Protein AF-A0A965X5H3-F1 (afdb_monomer_lite)

Foldseek 3Di:
DPPDDWAWDADPPPRHGFGTKDQCDDVVVPSIDDDGDPVVDDDDDLVCCVVVPNPVCNVVDDDDVDPD

pLDDT: mean 90.83, std 13.71, range [39.75, 98.12]

Radius of gyration: 15.22 Å; chains: 1; bounding box: 31×22×43 Å

Structure (mmCIF, N/CA/C/O backbone):
data_AF-A0A965X5H3-F1
#
_entry.id   AF-A0A965X5H3-F1
#
loop_
_atom_site.group_PDB
_atom_site.id
_atom_site.type_symbol
_atom_site.label_atom_id
_atom_site.label_alt_id
_atom_site.label_comp_id
_atom_site.label_asym_id
_atom_site.label_entity_id
_atom_site.label_seq_id
_atom_site.pdbx_PDB_ins_code
_atom_site.Cartn_x
_atom_site.Cartn_y
_atom_site.Cartn_z
_atom_site.occupancy
_atom_site.B_iso_or_equiv
_atom_site.auth_seq_id
_atom_site.auth_comp_id
_atom_site.auth_asym_id
_atom_site.auth_atom_id
_atom_site.pdbx_PDB_model_num
ATOM 1 N N . SER A 1 1 ? 3.015 5.535 -21.533 1.00 60.47 1 SER A N 1
ATOM 2 C CA . SER A 1 1 ? 4.322 5.143 -20.960 1.00 60.47 1 SER A CA 1
ATOM 3 C C . SER A 1 1 ? 5.457 5.764 -21.753 1.00 60.47 1 SER A C 1
ATOM 5 O O . SER A 1 1 ? 5.356 5.822 -22.968 1.00 60.47 1 SER A O 1
ATOM 7 N N . LEU A 1 2 ? 6.518 6.238 -21.092 1.00 67.44 2 LEU A N 1
ATOM 8 C CA . LEU A 1 2 ? 7.655 6.940 -21.720 1.00 67.44 2 LEU A CA 1
ATOM 9 C C . LEU A 1 2 ? 8.639 5.985 -22.443 1.00 67.44 2 LEU A C 1
ATOM 11 O O . LEU A 1 2 ? 9.844 6.064 -22.232 1.00 67.44 2 LEU A O 1
ATOM 15 N N . GLY A 1 3 ? 8.142 5.020 -23.222 1.00 66.94 3 GLY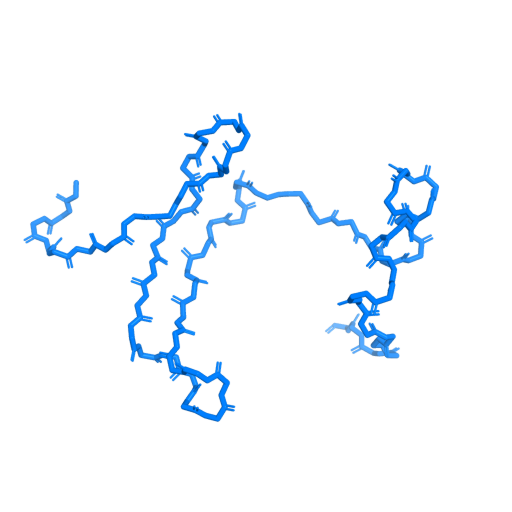 A N 1
ATOM 16 C CA . GLY A 1 3 ? 8.974 4.094 -24.014 1.00 66.94 3 GLY A CA 1
ATOM 17 C C . GLY A 1 3 ? 9.815 3.075 -23.226 1.00 66.94 3 GLY A C 1
ATOM 18 O O . GLY A 1 3 ? 10.525 2.281 -23.831 1.00 66.94 3 GLY A O 1
ATOM 19 N N . ARG A 1 4 ? 9.740 3.059 -21.889 1.00 79.38 4 ARG A N 1
ATOM 20 C CA . ARG A 1 4 ? 10.393 2.056 -21.029 1.00 79.38 4 ARG A CA 1
ATOM 21 C C . ARG A 1 4 ? 9.396 0.982 -20.601 1.00 79.38 4 ARG A C 1
ATOM 23 O O . ARG A 1 4 ? 8.268 1.314 -20.228 1.00 79.38 4 ARG A O 1
ATOM 30 N N . VAL A 1 5 ? 9.834 -0.278 -20.606 1.00 83.62 5 VAL A N 1
ATOM 31 C CA . VAL A 1 5 ? 9.072 -1.403 -20.044 1.00 83.62 5 VAL A CA 1
ATOM 32 C C . VAL A 1 5 ? 9.008 -1.229 -18.528 1.00 83.62 5 VAL A C 1
ATOM 34 O O . VAL A 1 5 ? 10.034 -1.063 -17.872 1.00 83.62 5 VAL A O 1
ATOM 37 N N . ARG A 1 6 ? 7.794 -1.192 -17.979 1.00 92.69 6 ARG A N 1
ATOM 38 C CA . ARG A 1 6 ? 7.516 -1.090 -16.541 1.00 92.69 6 ARG A CA 1
ATOM 39 C C . ARG A 1 6 ? 6.275 -1.915 -16.232 1.00 92.69 6 ARG A C 1
ATOM 41 O O . ARG A 1 6 ? 5.385 -1.994 -17.076 1.00 92.69 6 ARG A O 1
ATOM 48 N N . THR A 1 7 ? 6.191 -2.435 -15.016 1.00 96.19 7 THR A N 1
ATOM 49 C CA . THR A 1 7 ? 5.008 -3.154 -14.536 1.00 96.19 7 THR A CA 1
ATOM 50 C C . THR A 1 7 ? 4.108 -2.185 -13.779 1.00 96.19 7 THR A C 1
ATOM 52 O O . THR A 1 7 ? 4.507 -1.634 -12.751 1.00 96.19 7 THR A O 1
ATOM 55 N N . GLU A 1 8 ? 2.920 -1.921 -14.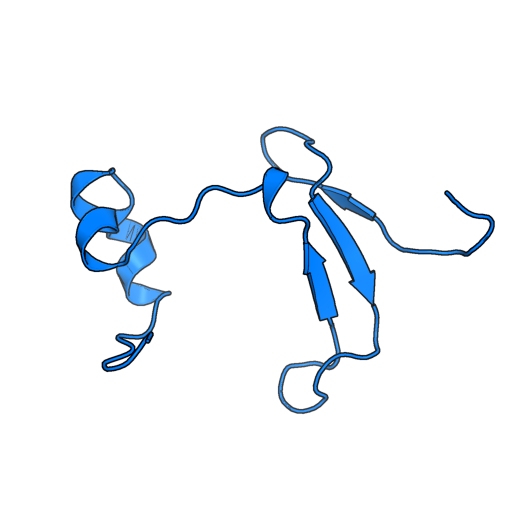322 1.00 97.00 8 GLU A N 1
ATOM 56 C CA . GLU A 1 8 ? 1.909 -1.068 -13.691 1.00 97.00 8 GLU A CA 1
ATOM 57 C C . GLU A 1 8 ? 1.278 -1.762 -12.475 1.00 97.00 8 GLU A C 1
ATOM 59 O O . GLU A 1 8 ? 1.065 -2.972 -12.477 1.00 97.00 8 GLU A O 1
ATOM 64 N N . VAL A 1 9 ? 0.951 -0.977 -11.446 1.00 97.75 9 VAL A N 1
ATOM 65 C CA . VAL A 1 9 ? 0.203 -1.419 -10.265 1.00 97.75 9 VAL A CA 1
ATOM 66 C C . VAL A 1 9 ? -1.121 -0.657 -10.196 1.00 97.75 9 VAL A C 1
ATOM 68 O O . VAL A 1 9 ? -1.140 0.577 -10.255 1.00 97.75 9 VAL A O 1
ATOM 71 N N . ARG A 1 10 ? -2.227 -1.394 -10.047 1.00 98.12 10 ARG A N 1
ATOM 72 C CA . ARG A 1 10 ? -3.599 -0.866 -9.970 1.00 98.12 10 ARG A CA 1
ATOM 73 C C . ARG A 1 10 ? -4.316 -1.418 -8.740 1.00 98.12 10 ARG A C 1
ATOM 75 O O . ARG A 1 10 ? -3.952 -2.478 -8.227 1.00 98.12 10 ARG A O 1
ATOM 82 N N . SER A 1 11 ? -5.314 -0.695 -8.236 1.00 97.50 11 SER A N 1
ATOM 83 C CA . SER A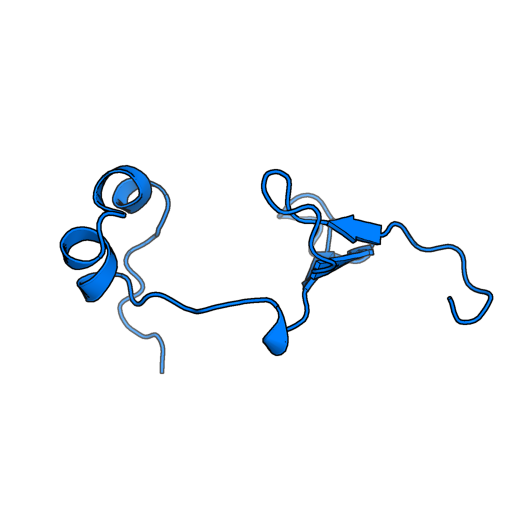 1 11 ? -6.094 -1.156 -7.084 1.00 97.50 11 SER A CA 1
ATOM 84 C C . SER A 1 11 ? -7.031 -2.297 -7.481 1.00 97.50 11 SER A C 1
ATOM 86 O O . SER A 1 11 ? -7.703 -2.240 -8.504 1.00 97.50 11 SER A O 1
ATOM 88 N N . ARG A 1 12 ? -7.115 -3.345 -6.655 1.00 97.56 12 ARG A N 1
ATOM 89 C CA . ARG A 1 12 ? -7.927 -4.531 -6.978 1.00 97.56 12 ARG A CA 1
ATOM 90 C C . ARG A 1 12 ? -9.423 -4.229 -7.110 1.00 97.56 12 ARG A C 1
ATOM 92 O O . ARG A 1 12 ? -10.090 -4.833 -7.936 1.00 97.56 12 ARG A O 1
ATOM 99 N N . VAL A 1 13 ? -9.958 -3.362 -6.248 1.00 97.19 13 VAL A N 1
ATOM 100 C CA . VAL A 1 13 ? -11.409 -3.111 -6.162 1.00 97.19 13 VAL A CA 1
ATOM 101 C C . VAL A 1 13 ? -11.860 -2.030 -7.143 1.00 97.19 13 VAL A C 1
ATOM 103 O O . VAL A 1 13 ? -12.897 -2.183 -7.774 1.00 97.19 13 VAL A O 1
ATOM 106 N N . GLY A 1 14 ? -11.100 -0.938 -7.259 1.00 94.75 14 GLY A N 1
ATOM 107 C CA . GLY A 1 14 ? -11.485 0.221 -8.070 1.00 94.75 14 GLY A CA 1
ATOM 108 C C . GLY A 1 14 ? -10.776 0.324 -9.418 1.00 94.75 14 GLY A C 1
ATOM 109 O O . GLY A 1 14 ? -11.051 1.264 -10.152 1.00 94.75 14 GLY A O 1
ATOM 110 N N . ASP A 1 15 ? -9.830 -0.574 -9.714 1.00 96.19 15 ASP A N 1
ATOM 111 C CA . ASP A 1 15 ? -8.984 -0.546 -10.917 1.00 96.19 15 ASP A CA 1
ATOM 112 C C . ASP A 1 15 ? -8.270 0.809 -11.141 1.00 96.19 15 ASP A C 1
ATOM 114 O O . ASP A 1 15 ? -7.901 1.199 -12.251 1.00 96.19 15 ASP A O 1
ATOM 118 N N . ALA A 1 16 ? -8.067 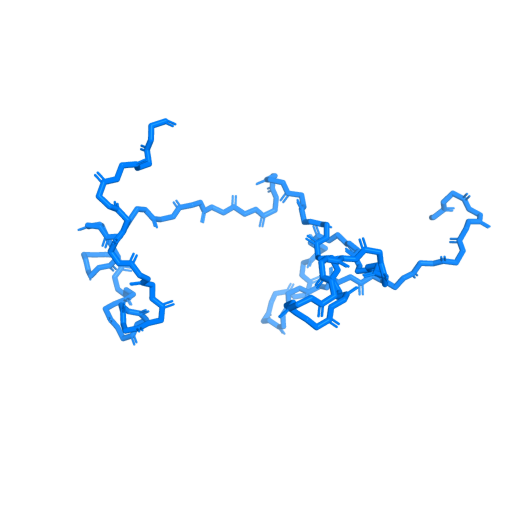1.566 -10.061 1.00 97.00 16 ALA A N 1
ATOM 119 C CA . ALA A 1 16 ? -7.443 2.880 -10.113 1.00 97.00 16 ALA A CA 1
ATOM 120 C C . ALA A 1 16 ? -5.932 2.729 -10.299 1.00 97.00 16 ALA A C 1
ATOM 122 O O . ALA A 1 16 ? -5.308 1.874 -9.664 1.00 97.00 16 ALA A O 1
ATOM 123 N N . HIS A 1 17 ? -5.337 3.578 -11.140 1.00 97.38 17 HIS A N 1
ATOM 124 C CA . HIS A 1 17 ? -3.885 3.644 -11.276 1.00 97.38 17 HIS A CA 1
ATOM 125 C C . HIS A 1 17 ? -3.248 4.059 -9.946 1.00 97.38 17 HIS A C 1
ATOM 127 O O . HIS A 1 17 ? -3.608 5.092 -9.382 1.00 97.38 17 HIS A O 1
ATOM 133 N N . LEU A 1 18 ? -2.282 3.270 -9.474 1.00 98.12 18 LEU A N 1
ATOM 134 C CA . LEU A 1 18 ? -1.524 3.564 -8.257 1.00 98.12 18 LEU A CA 1
ATOM 135 C C . LEU A 1 18 ? -0.086 3.969 -8.585 1.00 98.12 18 LEU A C 1
ATOM 137 O O . LEU A 1 18 ? 0.458 4.901 -7.992 1.00 98.12 18 LEU A O 1
ATOM 141 N N . GLY A 1 19 ? 0.542 3.268 -9.529 1.00 97.19 19 GLY A N 1
ATOM 142 C CA . GLY A 1 19 ? 1.920 3.528 -9.915 1.00 97.19 19 GLY A CA 1
ATOM 143 C C . GLY A 1 19 ? 2.572 2.328 -10.587 1.00 97.19 19 GLY A C 1
ATOM 144 O O . GLY A 1 19 ? 1.987 1.713 -11.476 1.00 97.19 19 GLY A O 1
ATOM 145 N N . HIS A 1 20 ? 3.808 2.022 -10.196 1.00 97.62 20 HIS A N 1
ATOM 146 C CA . HIS A 1 20 ? 4.610 0.956 -10.804 1.00 97.62 20 HIS A CA 1
ATOM 147 C C . HIS A 1 20 ? 5.409 0.186 -9.747 1.00 97.62 20 HIS A C 1
ATOM 149 O O . HIS A 1 20 ? 5.718 0.724 -8.682 1.00 97.62 20 HIS A O 1
ATOM 155 N N . VAL A 1 21 ? 5.788 -1.050 -10.064 1.00 97.19 21 VAL A N 1
ATOM 156 C CA . VAL A 1 21 ? 6.695 -1.872 -9.249 1.00 97.19 21 VAL A CA 1
ATOM 157 C C . VAL A 1 21 ? 8.042 -2.058 -9.953 1.00 97.19 21 VAL A C 1
ATOM 159 O O . VAL A 1 21 ? 8.099 -2.176 -11.178 1.00 97.19 21 VAL A O 1
ATOM 162 N N . PHE A 1 22 ? 9.120 -2.060 -9.168 1.00 96.38 22 PHE A N 1
ATOM 163 C CA . PHE A 1 22 ? 10.505 -2.224 -9.615 1.00 96.38 22 PHE A CA 1
ATOM 164 C C . PHE A 1 22 ? 11.234 -3.280 -8.769 1.00 96.38 22 PHE A C 1
ATOM 166 O O . PHE A 1 22 ? 10.885 -3.484 -7.608 1.00 96.38 22 PHE A O 1
ATOM 173 N N . GLU A 1 23 ? 12.267 -3.914 -9.325 1.00 96.31 23 GLU A N 1
ATOM 174 C CA . GLU A 1 23 ? 13.104 -4.934 -8.653 1.00 96.31 23 GLU A CA 1
ATOM 175 C C . GLU A 1 23 ? 14.358 -4.338 -7.975 1.00 96.31 23 GLU A C 1
ATOM 177 O O . GLU A 1 23 ? 15.333 -5.032 -7.690 1.00 96.31 23 GLU A O 1
ATOM 182 N N . ASP A 1 24 ? 14.352 -3.025 -7.732 1.00 96.31 24 ASP A N 1
ATOM 183 C CA . ASP A 1 24 ? 15.441 -2.259 -7.110 1.00 96.31 24 ASP A CA 1
ATOM 184 C C . ASP A 1 24 ? 15.176 -1.944 -5.623 1.00 96.31 24 ASP A C 1
ATOM 186 O O . ASP A 1 24 ? 15.766 -1.028 -5.048 1.00 96.31 24 ASP A O 1
ATOM 190 N N . GLY A 1 25 ? 14.261 -2.683 -4.992 1.00 96.00 25 GLY A N 1
ATOM 191 C CA . GLY A 1 25 ? 13.926 -2.528 -3.582 1.00 96.00 25 GLY A CA 1
ATOM 192 C C . GLY A 1 25 ? 14.962 -3.148 -2.634 1.00 96.00 25 GLY A C 1
ATOM 193 O O . GLY A 1 25 ? 15.856 -3.891 -3.049 1.00 96.00 25 GLY A O 1
ATOM 194 N N . PRO A 1 26 ? 14.847 -2.895 -1.317 1.00 96.06 26 PRO A N 1
ATOM 195 C CA . PRO A 1 26 ? 15.733 -3.494 -0.323 1.00 96.06 26 PRO A CA 1
ATOM 196 C C . PRO A 1 26 ? 15.674 -5.026 -0.356 1.00 96.06 26 PRO A C 1
ATOM 198 O O . PRO A 1 26 ? 14.627 -5.623 -0.098 1.00 96.06 26 PRO A O 1
ATOM 201 N N . ARG A 1 27 ? 16.815 -5.678 -0.620 1.00 96.12 27 ARG A N 1
ATOM 202 C CA . ARG A 1 27 ? 16.906 -7.148 -0.729 1.00 96.12 27 ARG A CA 1
ATOM 203 C C . ARG A 1 27 ? 16.429 -7.874 0.529 1.00 96.12 27 ARG A C 1
ATOM 205 O O . ARG A 1 27 ? 15.715 -8.861 0.419 1.00 96.12 27 ARG A O 1
ATOM 212 N N . ALA A 1 28 ? 16.742 -7.334 1.709 1.00 96.75 28 ALA A N 1
ATOM 213 C CA . ALA A 1 28 ? 16.296 -7.879 2.995 1.00 96.75 28 ALA A CA 1
ATOM 214 C C . ALA A 1 28 ? 14.762 -7.892 3.168 1.00 96.75 28 ALA A C 1
ATOM 216 O O . ALA A 1 28 ? 14.257 -8.595 4.033 1.00 96.75 28 ALA A O 1
ATOM 217 N N . ARG A 1 29 ? 14.019 -7.133 2.346 1.00 93.81 29 ARG A N 1
ATOM 218 C CA . ARG A 1 29 ? 12.548 -7.068 2.346 1.00 93.81 29 ARG A CA 1
ATOM 219 C C . ARG A 1 29 ? 11.920 -7.654 1.074 1.00 93.81 29 ARG A C 1
ATOM 221 O O . ARG A 1 29 ? 10.795 -7.310 0.734 1.00 93.81 29 ARG A O 1
ATOM 228 N N . GLY A 1 30 ? 12.654 -8.500 0.347 1.00 96.69 30 GLY A N 1
ATOM 229 C CA . GLY A 1 30 ? 12.174 -9.171 -0.869 1.00 96.69 30 GLY A CA 1
ATOM 230 C C . GLY A 1 30 ? 12.547 -8.490 -2.189 1.00 96.69 30 GLY A C 1
ATOM 231 O O . GLY A 1 30 ? 12.183 -8.992 -3.244 1.00 96.69 30 GLY A O 1
ATOM 232 N N . GLY A 1 31 ? 13.282 -7.371 -2.167 1.00 96.25 31 GLY A N 1
ATOM 233 C CA . GLY A 1 31 ? 13.857 -6.763 -3.377 1.00 96.25 31 GLY A CA 1
ATOM 234 C C . GLY A 1 31 ? 12.887 -5.973 -4.263 1.00 96.25 31 GLY A C 1
ATOM 235 O O . GLY A 1 31 ? 13.318 -5.377 -5.243 1.00 96.25 31 GLY A O 1
ATOM 236 N N . LEU A 1 32 ? 11.599 -5.906 -3.921 1.00 97.75 32 LEU A N 1
ATOM 237 C CA . LEU A 1 32 ? 10.608 -5.141 -4.682 1.00 97.75 32 LEU A CA 1
ATOM 238 C C . LEU A 1 32 ? 10.394 -3.742 -4.096 1.00 97.75 32 LEU A C 1
ATOM 240 O O . LEU A 1 32 ? 10.314 -3.560 -2.879 1.00 97.75 32 LEU A O 1
ATOM 244 N N . ARG A 1 33 ? 10.246 -2.749 -4.973 1.00 97.56 33 ARG A N 1
ATOM 245 C CA . ARG A 1 33 ? 9.880 -1.374 -4.626 1.00 97.56 33 ARG A CA 1
ATOM 246 C C . ARG A 1 33 ? 8.580 -0.989 -5.316 1.00 97.56 33 ARG A C 1
ATOM 248 O O . ARG A 1 33 ? 8.533 -0.804 -6.531 1.00 97.56 33 ARG A O 1
ATOM 255 N N . TYR A 1 34 ? 7.535 -0.812 -4.516 1.00 97.38 34 TYR A N 1
ATOM 256 C CA . TYR A 1 34 ? 6.243 -0.303 -4.965 1.00 97.38 34 TYR A CA 1
ATOM 257 C C . TYR A 1 34 ? 6.275 1.227 -4.961 1.00 97.38 34 TYR A C 1
ATOM 259 O O . TYR A 1 34 ? 6.247 1.864 -3.911 1.00 97.38 34 TYR A O 1
ATOM 267 N N . CYS A 1 35 ? 6.383 1.824 -6.146 1.00 97.06 35 CYS A N 1
ATOM 268 C CA . CYS A 1 35 ? 6.384 3.269 -6.332 1.00 97.06 35 CYS A CA 1
ATOM 269 C C . CYS A 1 35 ? 4.949 3.739 -6.585 1.00 97.06 35 CYS A C 1
ATOM 271 O O . CYS A 1 35 ? 4.452 3.638 -7.708 1.00 97.06 35 CYS A O 1
ATOM 273 N N . ILE A 1 36 ? 4.293 4.214 -5.524 1.00 98.00 36 ILE A N 1
ATOM 274 C CA . ILE A 1 36 ? 2.875 4.587 -5.515 1.00 98.00 36 ILE A CA 1
ATOM 275 C C . ILE A 1 36 ? 2.723 6.107 -5.417 1.00 98.00 36 ILE A C 1
ATOM 277 O O . ILE A 1 36 ? 3.445 6.769 -4.673 1.00 98.00 36 ILE A O 1
ATOM 281 N N . ASN A 1 37 ? 1.793 6.669 -6.182 1.00 97.31 37 ASN A N 1
ATOM 282 C CA . ASN A 1 37 ? 1.525 8.099 -6.197 1.00 97.31 37 ASN A CA 1
ATOM 283 C C . ASN A 1 37 ? 0.716 8.528 -4.961 1.00 97.31 37 ASN A C 1
ATOM 285 O O . ASN A 1 37 ? -0.315 7.932 -4.654 1.00 97.31 37 ASN A O 1
ATOM 289 N N . SER A 1 38 ? 1.126 9.603 -4.286 1.00 97.19 38 SER A N 1
ATOM 290 C CA . SER A 1 38 ? 0.423 10.106 -3.098 1.00 97.19 38 SER A CA 1
ATOM 291 C C . SER A 1 38 ? -0.997 10.598 -3.391 1.00 97.19 38 SER A C 1
ATOM 293 O O . SER A 1 38 ? -1.880 10.374 -2.575 1.00 97.19 38 SER A O 1
ATOM 295 N N . ALA A 1 39 ? -1.256 11.187 -4.562 1.00 97.38 39 ALA A N 1
ATOM 296 C CA . ALA A 1 39 ? -2.596 11.626 -4.958 1.00 97.38 39 ALA A CA 1
ATOM 297 C C . ALA A 1 39 ? -3.566 10.455 -5.204 1.00 97.38 39 ALA A C 1
ATOM 299 O O . ALA A 1 39 ? -4.774 10.665 -5.258 1.00 97.38 39 ALA A O 1
ATOM 300 N N . SER A 1 40 ? -3.054 9.225 -5.330 1.00 97.06 40 SER A N 1
ATOM 301 C CA . SER A 1 40 ? -3.874 8.009 -5.421 1.00 97.06 40 SER A CA 1
ATOM 302 C C . SER A 1 40 ? -4.212 7.390 -4.058 1.00 97.06 40 SER A C 1
ATOM 304 O O . SER A 1 40 ? -4.932 6.394 -4.001 1.00 97.06 40 SER A O 1
ATOM 306 N N . LEU A 1 41 ? -3.704 7.960 -2.957 1.00 97.50 41 LEU A N 1
ATOM 307 C CA . LEU A 1 41 ? -3.836 7.418 -1.608 1.00 97.50 41 LEU A CA 1
ATOM 308 C C . LEU A 1 41 ? -4.461 8.431 -0.644 1.00 97.50 41 LEU A C 1
ATOM 310 O O . LEU A 1 41 ? -4.282 9.640 -0.758 1.00 97.50 41 LEU A O 1
ATOM 314 N N . ARG A 1 42 ? -5.139 7.906 0.377 1.00 97.12 42 ARG A N 1
ATOM 315 C CA . ARG A 1 42 ? -5.538 8.652 1.571 1.00 97.12 42 ARG A CA 1
ATOM 316 C C . ARG A 1 42 ? -4.928 7.960 2.779 1.00 97.12 42 ARG A C 1
ATOM 318 O O . ARG A 1 42 ? -5.213 6.791 3.022 1.00 97.12 42 ARG A O 1
ATOM 325 N N . PHE A 1 43 ? -4.097 8.677 3.522 1.00 96.44 43 PHE A N 1
ATOM 326 C CA . PHE A 1 43 ? -3.514 8.158 4.753 1.00 96.44 43 PHE A CA 1
ATOM 327 C C . PHE A 1 43 ? -4.554 8.149 5.882 1.00 96.44 43 PHE A C 1
ATOM 329 O O . PHE A 1 43 ? -5.338 9.091 6.013 1.00 96.44 43 PHE A O 1
ATOM 336 N N . VAL A 1 44 ? -4.553 7.087 6.688 1.00 95.81 44 VAL A N 1
ATOM 337 C CA . VAL A 1 44 ? -5.366 6.964 7.903 1.00 95.81 44 VAL A CA 1
ATOM 338 C C . VAL A 1 44 ? -4.412 6.721 9.070 1.00 95.81 44 VAL A C 1
ATOM 340 O O . VAL A 1 44 ? -3.795 5.656 9.111 1.00 95.81 44 VAL A O 1
ATOM 343 N N . PRO A 1 45 ? -4.267 7.682 9.997 1.00 95.00 45 PRO A N 1
ATOM 344 C CA . PRO A 1 45 ? -3.483 7.491 11.213 1.00 95.00 45 PRO A CA 1
ATOM 345 C C . PRO A 1 45 ? -3.984 6.295 12.035 1.00 95.00 45 PRO A C 1
ATOM 347 O O . PRO A 1 45 ? -5.190 6.042 12.091 1.00 95.00 45 PRO A O 1
ATOM 350 N N . ARG A 1 46 ? -3.066 5.559 12.679 1.00 93.25 46 ARG A N 1
ATOM 351 C CA . ARG A 1 46 ? -3.369 4.324 13.430 1.00 93.25 46 ARG A CA 1
ATOM 352 C C . ARG A 1 46 ? -4.436 4.537 14.506 1.00 93.25 46 ARG A C 1
ATOM 354 O O . ARG A 1 46 ? -5.373 3.748 14.608 1.00 93.25 46 ARG A O 1
ATOM 361 N N . ASP A 1 47 ? -4.322 5.625 15.259 1.00 94.69 47 ASP A N 1
ATOM 362 C CA . ASP A 1 47 ? -5.266 6.044 16.302 1.00 94.69 47 ASP A CA 1
ATOM 363 C C . ASP A 1 47 ? -6.676 6.348 15.759 1.00 94.69 47 ASP A C 1
ATOM 365 O O . ASP A 1 47 ? -7.661 6.245 16.488 1.00 94.69 47 ASP A O 1
ATOM 369 N N . GLN A 1 48 ? -6.799 6.643 14.462 1.00 96.50 48 GLN A N 1
ATOM 370 C CA . GLN A 1 48 ? -8.070 6.893 13.781 1.00 96.50 48 GLN A CA 1
ATOM 371 C C . GLN A 1 48 ? -8.627 5.666 13.044 1.00 96.50 48 GLN A 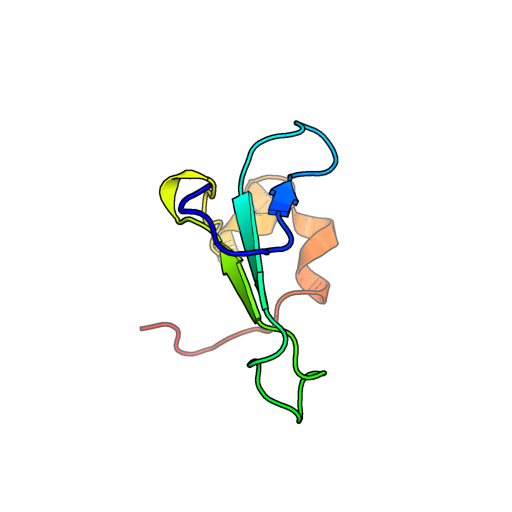C 1
ATOM 373 O O . GLN A 1 48 ? -9.786 5.692 12.621 1.00 96.50 48 GLN A O 1
ATOM 378 N N . MET A 1 49 ? -7.851 4.586 12.880 1.00 96.88 49 MET A N 1
ATOM 379 C CA . MET A 1 49 ? -8.260 3.416 12.090 1.00 96.88 49 MET A CA 1
ATOM 380 C C . MET A 1 49 ? -9.547 2.780 12.619 1.00 96.88 49 MET A C 1
ATOM 382 O O . MET A 1 49 ? -10.472 2.554 11.840 1.00 96.88 49 MET A O 1
ATOM 386 N N . ALA A 1 50 ? -9.640 2.533 13.930 1.00 97.06 50 ALA A N 1
ATOM 387 C CA . ALA A 1 50 ? -10.818 1.901 14.527 1.00 97.06 50 ALA A CA 1
ATOM 388 C C . ALA A 1 50 ? -12.087 2.748 14.333 1.00 97.06 50 ALA A C 1
ATOM 390 O O . ALA A 1 50 ? -13.109 2.234 13.882 1.00 97.06 50 ALA A O 1
ATOM 391 N N . ALA A 1 51 ? -11.997 4.056 14.590 1.00 97.94 51 ALA A N 1
ATOM 392 C CA . ALA A 1 51 ? -13.113 4.986 14.425 1.00 97.94 51 ALA A CA 1
ATOM 393 C C . ALA A 1 51 ? -13.581 5.110 12.963 1.00 97.94 51 ALA A C 1
ATOM 395 O O . ALA A 1 51 ? -14.757 5.358 12.712 1.00 97.94 51 ALA A O 1
ATOM 396 N N . GLN A 1 52 ? -12.680 4.914 11.995 1.00 97.94 52 GLN A N 1
ATOM 397 C CA . GLN A 1 52 ? -12.992 4.948 10.562 1.00 97.94 52 GLN A CA 1
ATOM 398 C C . GLN A 1 52 ? -13.382 3.576 9.976 1.00 97.94 52 GLN A C 1
ATOM 400 O O . GLN A 1 52 ? -13.517 3.459 8.759 1.00 97.94 52 GLN A O 1
ATOM 405 N N . GLY A 1 53 ? -13.568 2.545 10.812 1.00 97.94 53 GLY A N 1
ATOM 406 C CA . GLY A 1 53 ? -14.019 1.217 10.378 1.00 97.94 53 GLY A CA 1
ATOM 407 C C . GLY A 1 53 ? -12.910 0.273 9.901 1.00 97.94 53 GLY A C 1
ATOM 408 O O . GLY A 1 53 ? -13.200 -0.731 9.261 1.00 97.94 53 GLY A O 1
ATOM 409 N N . TYR A 1 54 ? -11.646 0.564 10.215 1.00 97.81 54 TYR A N 1
ATOM 410 C CA . TYR A 1 54 ? -10.477 -0.249 9.850 1.00 97.81 54 TYR A CA 1
ATOM 411 C C . TYR A 1 54 ? -9.872 -1.006 11.047 1.00 97.81 54 TYR A C 1
ATOM 413 O O . TYR A 1 54 ? -8.679 -1.307 11.046 1.00 97.81 54 TYR A O 1
ATOM 421 N N . ALA A 1 55 ? -10.668 -1.307 12.082 1.00 96.69 55 ALA A N 1
ATOM 422 C CA . ALA A 1 55 ? -10.194 -1.977 13.299 1.00 96.69 55 ALA A CA 1
ATOM 423 C C . ALA A 1 55 ? -9.541 -3.343 13.013 1.00 96.69 55 ALA A C 1
ATOM 425 O O . ALA A 1 55 ? -8.494 -3.650 13.578 1.00 96.69 55 ALA A O 1
ATOM 426 N N . ASP A 1 56 ? -10.097 -4.112 12.074 1.00 97.62 56 ASP A N 1
ATOM 427 C CA . ASP A 1 56 ? -9.601 -5.447 11.706 1.00 97.62 56 ASP A CA 1
ATOM 428 C C . ASP A 1 56 ? -8.180 -5.429 11.119 1.00 97.62 56 ASP A C 1
ATOM 430 O O . ASP A 1 56 ? -7.490 -6.447 11.112 1.00 97.62 56 ASP A O 1
ATOM 434 N N . LEU A 1 57 ? -7.719 -4.270 10.634 1.00 96.75 57 LEU A N 1
ATOM 435 C CA . LEU A 1 57 ? -6.389 -4.099 10.047 1.00 96.75 57 LEU A CA 1
ATOM 436 C C . LEU A 1 57 ? -5.334 -3.650 11.067 1.0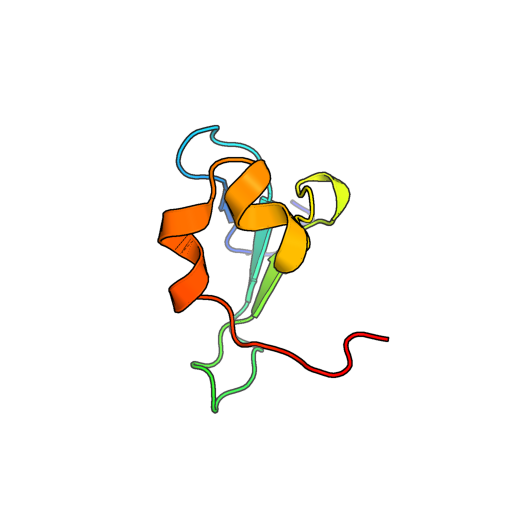0 96.75 57 LEU A C 1
ATOM 438 O O . LEU A 1 57 ? -4.151 -3.634 10.732 1.00 96.75 57 LEU A O 1
ATOM 442 N N . LEU A 1 58 ? -5.722 -3.311 12.303 1.00 94.88 58 LEU A N 1
ATOM 443 C CA . LEU A 1 58 ? -4.790 -2.871 13.349 1.00 94.88 58 LEU A CA 1
ATOM 444 C C . LEU A 1 58 ? -3.629 -3.848 13.616 1.00 94.88 58 LEU A C 1
ATOM 446 O O . LEU A 1 58 ? -2.514 -3.364 13.794 1.00 94.88 58 LEU A O 1
ATOM 450 N N . PRO A 1 59 ? -3.812 -5.186 13.605 1.00 95.19 59 PRO A N 1
ATOM 451 C CA . PRO A 1 59 ? -2.704 -6.122 13.813 1.00 95.19 59 PRO A CA 1
ATOM 452 C C . PRO A 1 59 ? -1.627 -6.089 12.718 1.00 95.19 59 PRO A C 1
ATOM 454 O O . PRO A 1 59 ? -0.539 -6.616 12.924 1.00 95.19 59 PRO A O 1
ATOM 457 N N . LEU A 1 60 ? -1.926 -5.504 11.552 1.00 94.44 60 LEU A N 1
ATOM 458 C CA . LEU A 1 60 ? -0.993 -5.391 10.426 1.00 94.44 60 LEU A CA 1
ATOM 459 C C . LEU A 1 60 ? -0.141 -4.116 10.481 1.00 94.44 60 LEU A C 1
ATOM 461 O O . LEU A 1 60 ? 0.734 -3.935 9.636 1.00 94.44 60 LEU A O 1
ATOM 465 N N . VAL A 1 61 ? -0.417 -3.218 11.430 1.00 92.75 61 VAL A N 1
ATOM 466 C CA . VAL A 1 61 ? 0.258 -1.926 11.555 1.00 92.75 61 VAL A CA 1
ATOM 467 C C . VAL A 1 61 ? 1.001 -1.889 12.882 1.00 92.75 61 VAL A C 1
ATOM 469 O O . VAL A 1 61 ? 0.394 -1.895 13.954 1.00 92.75 61 VAL A O 1
ATOM 472 N N . GLU A 1 62 ? 2.328 -1.847 12.794 1.00 84.12 62 GLU A N 1
ATOM 473 C CA . GLU A 1 62 ? 3.201 -1.679 13.951 1.00 84.12 62 GLU A CA 1
ATOM 474 C C . GLU A 1 62 ? 2.884 -0.365 14.673 1.00 84.12 62 GLU A C 1
ATOM 476 O O . GLU A 1 62 ? 2.572 0.655 14.050 1.00 84.12 62 GLU A O 1
ATOM 481 N N . ASP A 1 63 ? 2.970 -0.384 16.001 1.00 73.44 63 ASP A N 1
ATOM 482 C CA . ASP A 1 63 ? 2.911 0.846 16.779 1.00 73.44 63 ASP A CA 1
ATOM 483 C C . ASP A 1 63 ? 4.255 1.557 16.612 1.00 73.44 63 ASP A C 1
ATOM 485 O O . ASP A 1 63 ? 5.266 1.129 17.168 1.00 73.44 63 ASP A O 1
ATOM 489 N N . GLN A 1 64 ? 4.300 2.587 15.767 1.00 61.88 64 GLN A N 1
ATOM 490 C CA . GLN A 1 64 ? 5.493 3.415 15.627 1.00 61.88 64 GLN A CA 1
ATOM 491 C C . GLN A 1 64 ? 5.404 4.572 16.628 1.00 61.88 64 GLN A C 1
ATOM 493 O O . GLN A 1 64 ? 4.596 5.475 16.411 1.00 61.88 64 GLN A O 1
ATOM 498 N N . PRO A 1 65 ? 6.223 4.581 17.699 1.00 54.47 65 PRO A N 1
ATOM 499 C CA . PRO A 1 65 ? 6.144 5.620 18.724 1.00 54.47 65 PRO A CA 1
ATOM 500 C C . PRO A 1 65 ? 6.498 7.020 18.199 1.00 54.47 65 PRO A C 1
ATOM 502 O O . PRO A 1 65 ? 6.047 8.003 18.776 1.00 54.47 65 PRO A O 1
ATOM 505 N N . ASP A 1 66 ? 7.228 7.129 17.082 1.00 49.88 66 ASP A N 1
ATOM 506 C CA . ASP A 1 66 ? 7.826 8.394 16.642 1.00 49.88 66 ASP A CA 1
ATOM 507 C C . ASP A 1 66 ? 7.746 8.604 15.117 1.00 49.88 66 ASP A C 1
ATOM 509 O O . ASP A 1 66 ? 8.762 8.732 14.431 1.00 49.88 66 ASP A O 1
ATOM 513 N N . ALA A 1 67 ? 6.541 8.654 14.546 1.00 47.97 67 ALA A N 1
ATOM 514 C CA . ALA A 1 67 ? 6.362 9.212 13.203 1.00 47.97 67 ALA A CA 1
ATOM 515 C C . ALA A 1 67 ? 6.322 10.748 13.299 1.00 47.97 67 ALA A C 1
ATOM 517 O O . ALA A 1 67 ? 5.257 11.342 13.476 1.00 47.97 67 ALA A O 1
ATOM 518 N N . LYS A 1 68 ? 7.496 11.382 13.229 1.00 39.75 68 LYS A N 1
ATOM 519 C CA . LYS A 1 68 ? 7.655 12.838 13.125 1.00 39.75 68 LYS A CA 1
ATOM 520 C C . LYS A 1 68 ? 8.142 13.238 11.739 1.00 39.75 68 LYS A C 1
ATOM 522 O O . LYS A 1 68 ? 9.025 12.533 11.204 1.00 39.75 68 LYS A O 1
#

Sequence (68 aa):
SLGRVRTEVRSRVGDAHLGHVFEDGPRARGGLRYCINSASLRFVPRDQMAAQGYADLLPLVEDQPDAK

Secondary structure (DSSP, 8-state):
--SS--EEEE-TTT--EEEEEES-S-GGGTS-EEEE-GGG-----HHHHTTTT-GGGGGGS---TT--